Protein AF-A0A072P603-F1 (afdb_monomer_lite)

Radius of gyration: 15.91 Å; chains: 1; bounding box: 36×22×45 Å

Structure (mmCIF, N/CA/C/O backbone):
data_AF-A0A072P603-F1
#
_entry.id   AF-A0A072P603-F1
#
loop_
_atom_site.group_PDB
_atom_site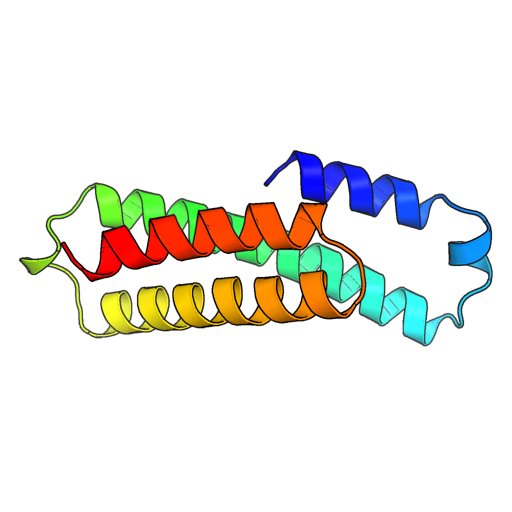.id
_atom_site.type_symbol
_atom_site.label_atom_id
_atom_site.label_alt_id
_atom_site.label_comp_id
_atom_site.label_asym_id
_atom_site.label_entity_id
_atom_site.label_seq_id
_atom_site.pdbx_PDB_ins_code
_atom_site.Cartn_x
_atom_site.Cartn_y
_atom_site.Cartn_z
_atom_site.occupancy
_atom_site.B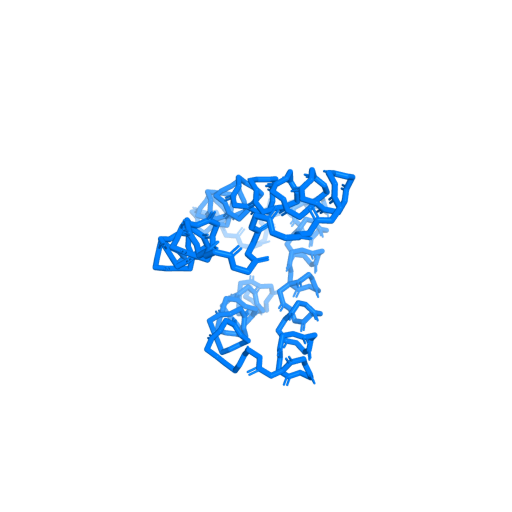_iso_or_equiv
_atom_site.auth_seq_id
_atom_site.auth_comp_id
_atom_site.auth_asym_id
_atom_site.auth_atom_id
_atom_site.pdbx_PDB_model_num
ATOM 1 N N . MET A 1 1 ? 7.647 -3.092 4.462 1.00 54.03 1 MET A N 1
ATOM 2 C CA . MET A 1 1 ? 7.350 -2.016 3.487 1.00 54.03 1 MET A CA 1
ATOM 3 C C . MET A 1 1 ? 8.607 -1.393 2.880 1.00 54.03 1 MET A C 1
ATOM 5 O O . MET A 1 1 ? 8.696 -1.332 1.663 1.00 54.03 1 MET A O 1
ATOM 9 N N . LEU A 1 2 ? 9.608 -1.008 3.685 1.00 52.72 2 LEU A N 1
ATOM 10 C CA . LEU A 1 2 ? 10.841 -0.361 3.198 1.00 52.72 2 LEU A CA 1
ATOM 11 C C . LEU A 1 2 ? 11.603 -1.154 2.114 1.00 52.72 2 LEU A C 1
ATOM 13 O O . LEU A 1 2 ? 12.101 -0.580 1.155 1.00 52.72 2 LEU A O 1
ATOM 17 N N . LEU A 1 3 ? 11.656 -2.486 2.222 1.00 54.97 3 LEU A N 1
ATOM 18 C CA . LEU A 1 3 ? 12.314 -3.344 1.222 1.00 54.97 3 LEU A CA 1
ATOM 19 C C . LEU A 1 3 ? 11.680 -3.231 -0.172 1.00 54.97 3 LEU A C 1
ATOM 21 O O . LEU A 1 3 ? 12.382 -3.219 -1.176 1.00 54.97 3 LEU A O 1
ATOM 25 N N . LEU A 1 4 ? 10.359 -3.077 -0.222 1.00 61.12 4 LEU A N 1
ATOM 26 C CA . LEU A 1 4 ? 9.588 -2.882 -1.447 1.00 61.12 4 LEU A CA 1
ATOM 27 C C . LEU A 1 4 ? 9.900 -1.525 -2.100 1.00 61.12 4 LEU A C 1
ATOM 29 O O . LEU A 1 4 ? 10.023 -1.419 -3.321 1.00 61.12 4 LEU A O 1
ATOM 33 N N . GLN A 1 5 ? 10.127 -0.508 -1.265 1.00 62.41 5 GLN A N 1
ATOM 34 C CA . GLN A 1 5 ? 10.533 0.830 -1.692 1.00 62.41 5 GLN A CA 1
ATOM 35 C C . GLN A 1 5 ? 11.989 0.867 -2.204 1.00 62.41 5 GLN A C 1
ATOM 37 O O . GLN A 1 5 ? 12.342 1.620 -3.105 1.00 62.41 5 GLN A O 1
ATOM 42 N N . LEU A 1 6 ? 12.875 0.020 -1.688 1.00 62.09 6 LEU A N 1
ATOM 43 C CA . LEU A 1 6 ? 14.254 -0.032 -2.185 1.00 62.09 6 LEU A CA 1
ATOM 44 C C . LEU A 1 6 ? 14.359 -0.776 -3.523 1.00 62.09 6 LEU A C 1
ATOM 46 O O . LEU A 1 6 ? 15.177 -0.415 -4.370 1.00 62.09 6 LEU A O 1
ATOM 50 N N . THR A 1 7 ? 13.513 -1.781 -3.750 1.00 70.12 7 THR A N 1
ATOM 51 C CA . THR A 1 7 ? 13.486 -2.531 -5.014 1.00 70.12 7 THR A CA 1
ATOM 52 C C . THR A 1 7 ? 12.977 -1.682 -6.182 1.00 70.12 7 THR A C 1
ATOM 54 O O . THR A 1 7 ? 13.562 -1.740 -7.262 1.00 70.12 7 THR A O 1
ATOM 57 N N . GLY A 1 8 ? 11.966 -0.829 -5.979 1.00 69.69 8 GLY A N 1
ATOM 58 C CA . GLY A 1 8 ? 11.466 0.058 -7.042 1.00 69.69 8 GLY A CA 1
ATOM 59 C C . GLY A 1 8 ? 12.525 1.027 -7.577 1.00 69.69 8 GLY A C 1
ATOM 60 O O . GLY A 1 8 ? 12.673 1.188 -8.788 1.00 69.69 8 GLY A O 1
ATOM 61 N N . LEU A 1 9 ? 13.353 1.588 -6.689 1.00 75.88 9 LEU A N 1
ATOM 62 C CA . LEU A 1 9 ? 14.468 2.456 -7.084 1.00 75.88 9 LEU A CA 1
ATOM 63 C C . LEU A 1 9 ? 15.508 1.722 -7.946 1.00 75.88 9 LEU A C 1
ATOM 65 O O . LEU A 1 9 ? 16.049 2.313 -8.881 1.00 75.88 9 LEU A O 1
ATOM 69 N N . LYS A 1 10 ? 15.755 0.432 -7.674 1.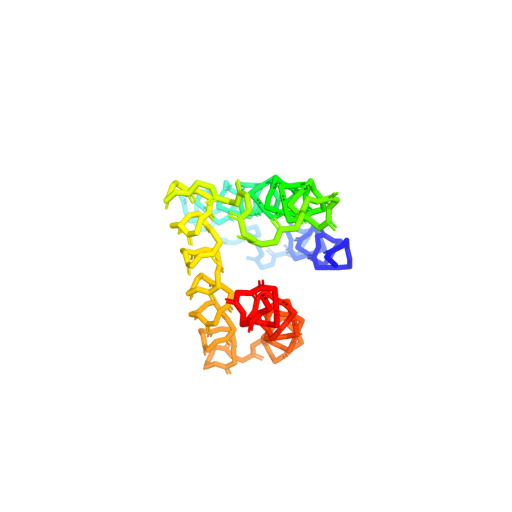00 80.44 10 LYS A N 1
ATOM 70 C CA . LYS A 1 10 ? 16.651 -0.404 -8.490 1.00 80.44 10 LYS A CA 1
ATOM 71 C C . LYS A 1 10 ? 16.078 -0.654 -9.883 1.00 80.44 10 LYS A C 1
ATOM 73 O O . LYS A 1 10 ? 16.817 -0.559 -10.857 1.00 80.44 10 LYS A O 1
ATOM 78 N N . VAL A 1 11 ? 14.771 -0.900 -9.991 1.00 79.81 11 VAL A N 1
ATOM 79 C CA . VAL A 1 11 ? 14.088 -1.084 -11.285 1.00 79.81 11 VAL A CA 1
ATOM 80 C C . VAL A 1 11 ? 14.189 0.179 -12.140 1.00 79.81 11 VAL A C 1
ATOM 82 O O . VAL A 1 11 ? 14.482 0.098 -13.329 1.00 79.81 11 VAL A O 1
ATOM 85 N N . PHE A 1 12 ? 14.052 1.364 -11.540 1.00 82.75 12 PHE A N 1
ATOM 86 C CA . PHE A 1 12 ? 14.186 2.633 -12.267 1.00 82.75 12 PHE A CA 1
ATOM 87 C C . PHE A 1 12 ? 15.605 2.922 -12.775 1.00 82.75 12 PHE A C 1
ATOM 89 O O . PHE A 1 12 ? 15.773 3.791 -13.637 1.00 82.75 12 PHE A O 1
ATOM 96 N N . ALA A 1 13 ? 16.615 2.233 -12.238 1.00 83.00 13 ALA A N 1
ATOM 97 C CA . ALA A 1 13 ? 18.002 2.349 -12.669 1.00 83.00 13 ALA A CA 1
ATOM 98 C C . ALA A 1 13 ? 18.342 1.431 -13.859 1.00 83.00 13 ALA A C 1
ATOM 100 O O . ALA A 1 13 ? 19.372 1.646 -14.503 1.00 83.00 13 ALA A O 1
ATOM 101 N N . LEU A 1 14 ? 17.493 0.442 -14.174 1.00 85.38 14 LEU A N 1
ATOM 102 C CA . LEU A 1 14 ? 17.737 -0.514 -15.255 1.00 85.38 14 LEU A CA 1
ATOM 103 C C . LEU A 1 14 ? 17.700 0.157 -16.643 1.00 85.38 14 LEU A C 1
ATOM 105 O O . LEU A 1 14 ? 16.923 1.093 -16.864 1.00 85.38 14 LEU A O 1
ATOM 109 N N . PRO A 1 15 ? 18.502 -0.318 -17.615 1.00 82.88 15 PRO A N 1
ATOM 110 C CA . PRO A 1 15 ? 18.485 0.206 -18.980 1.00 82.88 15 PRO A CA 1
ATOM 111 C C . PRO A 1 15 ? 17.119 0.064 -19.659 1.00 82.88 15 PRO A C 1
ATOM 113 O O . PRO A 1 15 ? 16.698 0.984 -20.359 1.00 82.88 15 PRO A O 1
ATOM 116 N N . GLU A 1 16 ? 16.392 -1.032 -19.403 1.00 83.69 16 GLU A N 1
ATOM 117 C CA . GLU A 1 16 ? 15.058 -1.265 -19.980 1.00 83.69 16 GLU A CA 1
ATOM 118 C C . GLU A 1 16 ? 14.061 -0.187 -19.541 1.00 83.69 16 GLU A C 1
ATOM 120 O O . GLU A 1 16 ? 13.223 0.251 -20.329 1.00 83.69 16 GLU A O 1
ATOM 125 N N . TRP A 1 17 ? 14.211 0.330 -18.315 1.00 83.69 17 TRP A N 1
ATOM 126 C CA . TRP A 1 17 ? 13.391 1.431 -17.818 1.00 83.69 17 TRP A CA 1
ATOM 127 C C . TRP A 1 17 ? 13.581 2.706 -18.636 1.00 83.69 17 TRP A C 1
ATOM 129 O O . TRP A 1 17 ? 12.630 3.457 -18.838 1.00 83.69 17 TRP A O 1
ATOM 139 N N 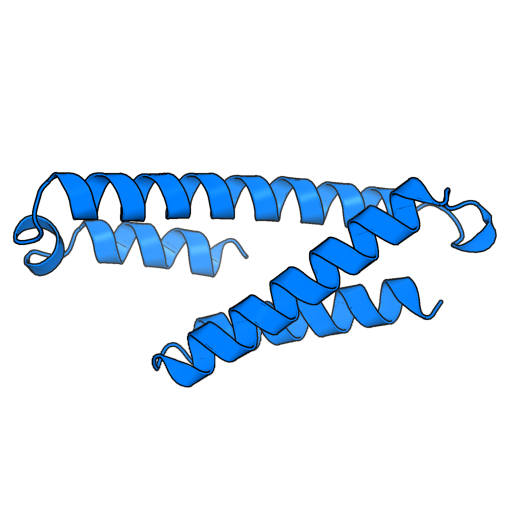. LYS A 1 18 ? 14.798 2.971 -19.131 1.00 81.38 18 LYS A N 1
ATOM 140 C CA . LYS A 1 18 ? 15.091 4.148 -19.967 1.00 81.38 18 LYS A CA 1
ATOM 141 C C . LYS A 1 18 ? 14.487 4.032 -21.368 1.00 81.38 18 LYS A C 1
ATOM 143 O O . LYS A 1 18 ? 14.238 5.070 -21.976 1.00 81.38 18 LYS A O 1
ATOM 148 N N . GLY A 1 19 ? 14.227 2.811 -21.840 1.00 84.69 19 GLY A N 1
ATOM 149 C CA . GLY A 1 19 ? 13.597 2.534 -23.134 1.00 84.69 19 GLY A CA 1
ATOM 150 C C . GLY A 1 19 ? 12.081 2.761 -23.171 1.00 84.69 19 GLY A C 1
ATOM 151 O O . GLY A 1 19 ? 11.500 2.796 -24.252 1.00 84.69 19 GLY A O 1
ATOM 152 N N . LEU A 1 20 ? 11.426 2.942 -22.019 1.00 86.38 20 LEU A N 1
ATOM 153 C CA . LEU A 1 20 ? 9.981 3.171 -21.949 1.00 86.38 20 LEU A CA 1
ATOM 154 C C . LEU A 1 20 ? 9.588 4.581 -22.445 1.00 86.38 20 LEU A C 1
ATOM 156 O O . LEU A 1 20 ? 10.285 5.560 -22.139 1.00 86.38 20 LEU A O 1
ATOM 160 N N . PRO A 1 21 ? 8.423 4.737 -23.112 1.00 92.50 21 PRO A N 1
ATOM 161 C CA . PRO A 1 21 ? 7.896 6.050 -23.476 1.00 92.50 21 PRO A CA 1
ATOM 162 C C . PRO A 1 21 ? 7.813 6.980 -22.263 1.00 92.50 21 PRO A C 1
ATOM 164 O O . PRO A 1 21 ? 7.440 6.565 -21.163 1.00 92.50 21 PRO A O 1
ATOM 167 N N . THR A 1 22 ? 8.152 8.256 -22.452 1.00 88.19 22 THR A N 1
ATOM 168 C CA . THR A 1 22 ? 8.243 9.247 -21.362 1.00 88.19 22 THR A CA 1
ATOM 169 C C . THR A 1 22 ? 6.973 9.323 -20.517 1.00 88.19 22 THR A C 1
ATOM 171 O O . THR A 1 22 ? 7.065 9.414 -19.294 1.00 88.19 22 THR A O 1
ATOM 174 N N . LEU A 1 23 ? 5.800 9.204 -21.145 1.00 89.62 23 LEU A N 1
ATOM 175 C CA . LEU A 1 23 ? 4.519 9.234 -20.444 1.00 89.62 23 LEU A CA 1
ATOM 176 C C . LEU A 1 23 ? 4.322 8.010 -19.528 1.00 89.62 23 LEU A C 1
ATOM 178 O O . LEU A 1 23 ? 3.946 8.172 -18.371 1.00 89.62 23 LEU A O 1
ATOM 182 N N . LEU A 1 24 ? 4.669 6.801 -19.991 1.00 86.94 24 LEU A N 1
ATOM 183 C CA . LEU A 1 24 ? 4.600 5.589 -19.163 1.00 86.94 24 LEU A CA 1
ATOM 184 C C . LEU A 1 24 ? 5.570 5.659 -17.980 1.00 86.94 24 LEU A C 1
ATOM 186 O O . LEU A 1 24 ? 5.208 5.300 -16.861 1.00 86.94 24 LEU A O 1
ATOM 190 N N . ARG A 1 25 ? 6.787 6.174 -18.200 1.00 86.88 25 ARG A N 1
ATOM 191 C CA . ARG A 1 25 ? 7.762 6.387 -17.116 1.00 86.88 25 ARG A CA 1
ATOM 192 C C . ARG A 1 25 ? 7.243 7.363 -16.069 1.00 86.88 25 ARG A C 1
ATOM 194 O O . ARG A 1 25 ? 7.494 7.152 -14.884 1.00 86.88 25 ARG A O 1
ATOM 201 N N . CYS A 1 26 ? 6.553 8.418 -16.502 1.00 87.00 26 CYS A N 1
ATOM 202 C CA . CYS A 1 26 ? 5.947 9.401 -15.613 1.00 87.00 26 CYS A CA 1
ATOM 203 C C . CYS A 1 26 ? 4.882 8.748 -14.727 1.00 87.00 26 CYS A C 1
ATOM 205 O O . CYS A 1 26 ? 5.033 8.781 -13.508 1.00 87.00 26 CYS A O 1
ATOM 207 N N . TYR A 1 27 ? 3.885 8.079 -15.315 1.00 88.06 27 TYR A N 1
ATOM 208 C CA . TYR A 1 27 ? 2.814 7.434 -14.547 1.00 88.06 27 TYR A CA 1
ATOM 209 C C . TYR A 1 27 ? 3.330 6.358 -13.600 1.00 88.06 27 TYR A C 1
ATOM 211 O O . TYR A 1 27 ? 2.911 6.303 -12.447 1.00 88.06 27 TYR A O 1
ATOM 219 N N . ALA A 1 28 ? 4.285 5.544 -14.045 1.00 86.12 28 ALA A N 1
ATOM 220 C CA . ALA A 1 28 ? 4.807 4.475 -13.213 1.00 86.12 28 ALA A CA 1
ATOM 221 C C . ALA A 1 28 ? 5.677 4.999 -12.054 1.00 86.12 28 ALA A C 1
ATOM 223 O O . ALA A 1 28 ? 5.557 4.500 -10.939 1.00 86.12 28 ALA A O 1
ATOM 224 N N . LYS A 1 29 ? 6.504 6.039 -12.264 1.00 85.12 29 LYS A N 1
ATOM 225 C CA . LYS A 1 29 ? 7.243 6.682 -11.159 1.00 85.12 29 LYS A CA 1
ATOM 226 C C . LYS A 1 29 ? 6.315 7.423 -10.204 1.00 85.12 29 LYS A C 1
ATOM 228 O O . LYS A 1 29 ? 6.461 7.264 -8.997 1.00 85.12 29 LYS A O 1
ATOM 233 N N . ALA A 1 30 ? 5.387 8.221 -10.730 1.00 87.31 30 ALA A N 1
ATOM 234 C CA . ALA A 1 30 ? 4.441 8.978 -9.918 1.00 87.31 30 ALA A CA 1
ATOM 235 C C . ALA A 1 30 ? 3.592 8.037 -9.056 1.00 87.31 30 ALA A C 1
ATOM 237 O 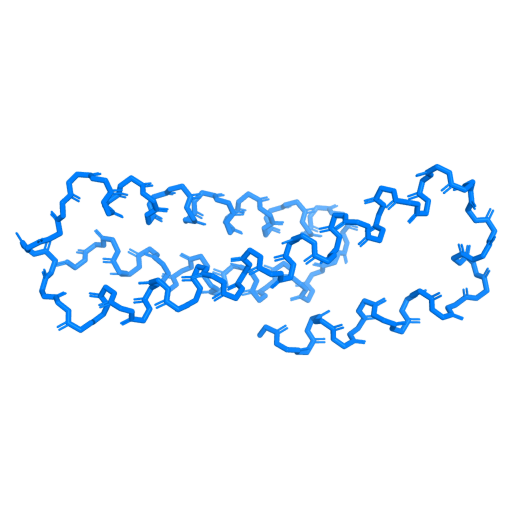O . ALA A 1 30 ? 3.596 8.179 -7.838 1.00 87.31 30 ALA A O 1
ATOM 238 N N . GLY A 1 31 ? 2.987 7.010 -9.662 1.00 85.19 31 GLY A N 1
ATOM 239 C CA . GLY A 1 31 ? 2.194 6.013 -8.941 1.00 85.19 31 GLY A CA 1
ATOM 240 C C . GLY A 1 31 ? 3.008 5.233 -7.908 1.00 85.19 31 GLY A C 1
ATOM 241 O O . GLY A 1 31 ? 2.503 4.898 -6.840 1.00 85.19 31 GLY A O 1
ATOM 242 N N . TRP A 1 32 ? 4.295 4.993 -8.168 1.00 85.88 32 TRP A N 1
ATOM 243 C CA . TRP A 1 32 ? 5.173 4.353 -7.195 1.00 85.88 32 TRP A CA 1
ATOM 244 C C . TRP A 1 32 ? 5.472 5.241 -5.976 1.00 85.88 32 TRP A C 1
ATOM 246 O O . TRP A 1 32 ? 5.441 4.755 -4.842 1.00 85.88 32 TRP A O 1
ATOM 256 N N . PHE A 1 33 ? 5.734 6.536 -6.181 1.00 85.88 33 PHE A N 1
ATOM 257 C CA . PHE A 1 33 ? 5.920 7.486 -5.077 1.00 85.88 33 PHE A CA 1
ATOM 258 C C . PHE A 1 33 ? 4.622 7.707 -4.302 1.00 85.88 33 PHE A C 1
ATOM 260 O O . PHE A 1 33 ? 4.633 7.641 -3.074 1.00 85.88 33 PHE A O 1
ATOM 267 N N . GLU A 1 34 ? 3.510 7.905 -5.007 1.00 86.31 34 GLU A N 1
ATOM 268 C CA . GLU A 1 34 ? 2.184 8.075 -4.415 1.00 86.31 34 GLU A CA 1
ATOM 269 C C . GLU A 1 34 ? 1.802 6.859 -3.569 1.00 86.31 34 GLU A C 1
ATOM 271 O O . GLU A 1 34 ? 1.509 7.004 -2.385 1.00 86.31 34 GLU A O 1
ATOM 276 N N . GLY A 1 35 ? 1.927 5.648 -4.123 1.00 85.25 35 GLY A N 1
ATOM 277 C CA . GLY A 1 35 ? 1.683 4.408 -3.391 1.00 85.25 35 GLY A CA 1
ATOM 278 C C . GLY A 1 35 ? 2.599 4.255 -2.175 1.00 85.25 35 GLY A C 1
ATOM 279 O O . GLY A 1 35 ? 2.147 3.853 -1.107 1.00 85.25 35 GLY A O 1
ATOM 280 N N . SER A 1 36 ? 3.875 4.632 -2.291 1.00 84.25 36 SER A N 1
ATOM 281 C CA . SER A 1 36 ? 4.835 4.564 -1.180 1.00 84.25 36 SER A CA 1
ATOM 282 C C . SER A 1 36 ? 4.470 5.488 -0.018 1.00 84.25 36 SER A C 1
ATOM 284 O O . SER A 1 36 ? 4.569 5.076 1.139 1.00 84.25 36 SER A O 1
ATOM 286 N N . VAL A 1 37 ? 4.043 6.716 -0.316 1.00 87.69 37 VAL A N 1
ATOM 287 C CA . VAL A 1 37 ? 3.582 7.680 0.693 1.00 87.69 37 VAL A CA 1
ATOM 288 C C . VAL A 1 37 ? 2.237 7.246 1.270 1.00 87.69 37 VAL A C 1
ATOM 290 O O . VAL A 1 37 ? 2.066 7.277 2.486 1.00 87.69 37 VAL A O 1
ATOM 293 N N . PHE A 1 38 ? 1.315 6.766 0.434 1.00 88.00 38 PHE A N 1
ATOM 294 C CA . PHE A 1 38 ? 0.025 6.237 0.873 1.00 88.00 38 PHE A CA 1
ATOM 295 C C . PHE A 1 38 ? 0.198 5.098 1.880 1.00 88.00 38 PHE A C 1
ATOM 297 O O . PHE A 1 38 ? -0.376 5.139 2.963 1.00 88.00 38 PHE A O 1
ATOM 304 N N . PHE A 1 39 ? 1.069 4.135 1.575 1.00 84.88 39 PHE A N 1
ATOM 305 C CA . PHE A 1 39 ? 1.421 3.048 2.484 1.00 84.88 39 PHE A CA 1
ATOM 306 C C . PHE A 1 39 ? 2.015 3.546 3.815 1.00 84.88 39 PHE A C 1
ATOM 308 O O . PHE A 1 39 ? 1.763 2.960 4.868 1.00 84.88 39 PHE A O 1
ATOM 315 N N . ALA A 1 40 ? 2.798 4.629 3.804 1.00 87.88 40 ALA A N 1
ATOM 316 C CA . ALA A 1 40 ? 3.298 5.233 5.038 1.00 87.88 40 ALA A CA 1
ATOM 317 C C . ALA A 1 40 ? 2.153 5.847 5.863 1.00 87.88 40 ALA A C 1
ATOM 319 O O . ALA A 1 40 ? 2.044 5.563 7.057 1.00 87.88 40 ALA A O 1
ATOM 320 N N . ILE A 1 41 ? 1.263 6.611 5.223 1.00 90.69 41 ILE A N 1
ATOM 321 C CA . ILE A 1 41 ? 0.085 7.212 5.864 1.00 90.69 41 ILE A CA 1
ATOM 322 C C . ILE A 1 41 ? -0.799 6.132 6.491 1.00 90.69 41 ILE A C 1
ATOM 324 O O . ILE A 1 41 ? -1.126 6.223 7.673 1.00 90.69 41 ILE A O 1
ATOM 328 N N . THR A 1 42 ? -1.142 5.079 5.746 1.00 89.06 42 THR A N 1
ATOM 329 C CA . THR A 1 42 ? -1.990 3.995 6.257 1.00 89.06 42 THR A CA 1
ATOM 330 C C . THR A 1 42 ? -1.325 3.232 7.398 1.00 89.06 42 THR A C 1
ATOM 332 O O . THR A 1 42 ? -2.012 2.827 8.333 1.00 89.06 42 THR A O 1
ATOM 335 N N . SER A 1 43 ? 0.003 3.066 7.381 1.00 85.56 43 SER A N 1
ATOM 336 C CA . SER A 1 43 ? 0.726 2.438 8.495 1.00 85.56 43 SER A CA 1
ATOM 337 C C . SER A 1 43 ? 0.669 3.268 9.782 1.00 85.56 43 SER A C 1
ATOM 339 O O . SER A 1 43 ? 0.403 2.716 10.848 1.00 85.56 43 SER A O 1
ATOM 341 N N . LEU A 1 44 ? 0.839 4.592 9.684 1.00 90.69 44 LEU A N 1
ATOM 342 C CA . LEU A 1 44 ? 0.728 5.508 10.823 1.00 90.69 44 LEU A CA 1
ATOM 343 C C . LEU A 1 44 ? -0.703 5.567 11.349 1.00 90.69 44 LEU A C 1
ATOM 345 O O . LEU A 1 44 ? -0.922 5.533 12.556 1.00 90.69 44 LEU A O 1
ATOM 349 N N . TYR A 1 45 ? -1.672 5.601 10.440 1.00 90.44 45 TYR A N 1
ATOM 350 C CA . TYR A 1 45 ? -3.085 5.597 10.778 1.00 90.44 45 TYR A CA 1
ATOM 351 C C . TYR A 1 45 ? -3.504 4.301 11.488 1.00 90.44 45 TYR A C 1
ATOM 353 O O . TYR A 1 45 ? -4.150 4.333 12.531 1.00 90.44 45 TYR A O 1
ATOM 361 N N . THR A 1 46 ? -3.052 3.150 10.988 1.00 87.56 46 THR A N 1
ATOM 362 C CA . THR A 1 46 ? -3.289 1.851 11.639 1.00 87.56 46 THR A CA 1
ATOM 363 C C . THR A 1 46 ? -2.623 1.793 13.013 1.00 87.56 46 THR A C 1
ATOM 365 O O . THR A 1 46 ? -3.220 1.300 13.968 1.00 87.56 46 THR A O 1
ATOM 368 N N . TYR A 1 47 ? -1.412 2.344 13.151 1.00 88.06 47 TYR A N 1
ATOM 369 C CA . TYR A 1 47 ? -0.753 2.459 14.451 1.00 88.06 47 TYR A CA 1
ATOM 370 C C . TYR A 1 47 ? -1.554 3.337 15.420 1.00 88.06 47 TYR A C 1
ATOM 372 O O . TYR A 1 47 ? -1.756 2.944 16.565 1.00 88.06 47 TYR A O 1
ATOM 380 N N . GLN A 1 48 ? -2.071 4.480 14.969 1.00 90.12 48 GLN A N 1
ATOM 381 C CA . GLN A 1 48 ? -2.936 5.335 15.781 1.00 90.12 48 GLN A CA 1
ATOM 382 C C . GLN A 1 48 ? -4.191 4.591 16.258 1.00 90.12 48 GLN A C 1
ATOM 384 O O . GLN A 1 48 ? -4.513 4.648 17.443 1.00 90.12 48 GLN A O 1
ATOM 389 N N . LEU A 1 49 ? -4.866 3.855 15.369 1.00 88.25 49 LEU A N 1
ATOM 390 C CA . LEU A 1 49 ? -6.050 3.071 15.7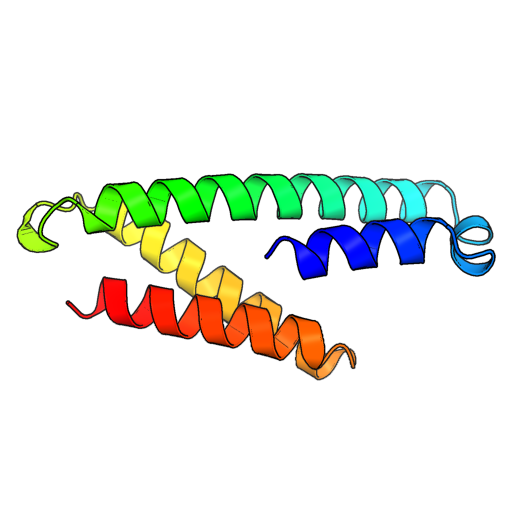31 1.00 88.25 49 LEU A CA 1
ATOM 391 C C . LEU A 1 49 ? -5.733 1.930 16.698 1.00 88.25 49 LEU A C 1
ATOM 393 O O . LEU A 1 49 ? -6.561 1.620 17.547 1.00 88.25 49 LEU A O 1
ATOM 397 N N . SER A 1 50 ? -4.532 1.348 16.634 1.00 85.25 50 SER A N 1
ATOM 398 C CA . SER A 1 50 ? -4.116 0.296 17.572 1.00 85.25 50 SER A CA 1
ATOM 399 C C . SER A 1 50 ? -4.001 0.766 19.030 1.00 85.25 50 SER A C 1
ATOM 401 O O . SER A 1 50 ? -4.040 -0.059 19.937 1.00 85.25 50 SER A O 1
ATOM 403 N N . GLN A 1 51 ? -3.890 2.079 19.268 1.00 88.94 51 GLN A N 1
ATOM 404 C CA . GLN A 1 51 ? -3.822 2.667 20.614 1.00 88.94 51 GLN A CA 1
ATOM 405 C C . GLN A 1 51 ? -5.202 2.868 21.257 1.00 88.94 51 GLN A C 1
ATOM 407 O O . GLN A 1 51 ? -5.290 3.191 22.440 1.00 88.94 51 GLN A O 1
ATOM 412 N N . ILE A 1 52 ? -6.280 2.726 20.484 1.00 89.00 52 ILE A N 1
ATOM 413 C CA . ILE A 1 52 ? -7.647 3.039 20.900 1.00 89.00 52 ILE A CA 1
ATOM 414 C C . ILE A 1 52 ? -8.490 1.766 20.762 1.00 89.00 52 ILE A C 1
ATOM 416 O O . ILE A 1 52 ? -8.411 1.095 19.731 1.00 89.00 52 ILE A O 1
ATOM 420 N N . PRO A 1 53 ? -9.325 1.407 21.755 1.00 85.12 53 PRO A N 1
ATOM 421 C CA . PRO A 1 53 ? -10.161 0.221 21.640 1.00 85.12 53 PRO A CA 1
ATOM 422 C C . PRO A 1 53 ? -11.132 0.337 20.444 1.00 85.12 53 PRO A C 1
ATOM 424 O O . PRO A 1 53 ? -11.707 1.409 20.230 1.00 85.12 53 PRO A O 1
ATOM 427 N N . PRO A 1 54 ? -11.393 -0.758 19.702 1.00 81.69 54 PRO A N 1
ATOM 428 C CA . PRO A 1 54 ? -12.268 -0.753 18.521 1.00 81.69 54 PRO A CA 1
ATOM 429 C C . PRO A 1 54 ? -13.692 -0.235 18.766 1.00 81.69 54 PRO A C 1
ATOM 431 O O . PRO A 1 54 ? -14.353 0.271 17.855 1.00 81.69 54 PRO A O 1
ATOM 434 N N . SER A 1 55 ? -14.178 -0.312 20.007 1.00 84.06 55 SER A N 1
ATOM 435 C CA . SER A 1 55 ? -15.475 0.239 20.420 1.00 84.06 55 SER A CA 1
ATOM 436 C C . SER A 1 55 ? -15.559 1.767 20.330 1.00 84.06 55 SER A C 1
ATOM 438 O O . SER A 1 55 ? -16.660 2.306 20.263 1.00 84.06 55 SER A O 1
ATOM 440 N N . GLN A 1 56 ? -14.421 2.461 20.309 1.00 89.06 56 GLN A N 1
ATOM 441 C CA . GLN A 1 56 ? -14.338 3.921 20.204 1.00 89.06 56 GLN A CA 1
ATOM 442 C C . GLN A 1 56 ? -14.060 4.401 18.774 1.00 89.06 56 GLN A C 1
ATOM 444 O O . GLN A 1 56 ? -13.990 5.605 18.537 1.00 89.06 56 GLN A O 1
ATOM 449 N N . TRP A 1 57 ? -13.902 3.486 17.815 1.00 90.12 57 TRP A N 1
ATOM 450 C CA . TRP A 1 57 ? -13.676 3.852 16.421 1.00 90.12 57 TRP A CA 1
ATOM 451 C C . TRP A 1 57 ? -14.926 4.478 15.817 1.00 90.12 57 TRP A C 1
ATOM 453 O O . TRP A 1 57 ? -16.030 3.932 15.917 1.00 90.12 57 TRP A O 1
ATOM 463 N N . THR A 1 58 ? -14.743 5.594 15.120 1.00 91.62 58 THR A N 1
ATOM 464 C CA . THR A 1 58 ? -15.829 6.229 14.379 1.00 91.62 58 THR A CA 1
ATOM 465 C C . THR A 1 58 ? -16.188 5.412 13.134 1.00 91.62 58 THR A C 1
ATOM 467 O O . THR A 1 58 ? -15.419 4.573 12.652 1.00 91.62 58 THR A O 1
ATOM 470 N N . SER A 1 59 ? -17.355 5.686 12.546 1.00 89.19 59 SER A N 1
ATOM 471 C CA . SER A 1 59 ? -17.737 5.096 11.255 1.00 89.19 59 SER A CA 1
ATOM 472 C C . SER A 1 59 ? -16.741 5.435 10.139 1.00 89.19 59 SER A C 1
ATOM 474 O O . SER A 1 59 ? -16.538 4.631 9.228 1.00 89.19 59 SER A O 1
ATOM 476 N N . ILE A 1 60 ? -16.088 6.600 10.220 1.00 92.06 60 ILE A N 1
ATOM 477 C CA . ILE A 1 60 ? -15.042 7.007 9.276 1.00 92.06 60 ILE A CA 1
ATOM 478 C C . ILE A 1 60 ? -13.816 6.112 9.449 1.00 92.06 60 ILE A C 1
ATOM 480 O O . ILE A 1 60 ? -13.292 5.616 8.453 1.00 92.06 60 ILE A O 1
ATOM 484 N N . ASP A 1 61 ? -13.417 5.812 10.686 1.00 90.25 61 ASP A N 1
ATOM 485 C CA . ASP A 1 61 ? -12.229 4.995 10.933 1.00 90.25 61 ASP A CA 1
ATOM 486 C C . ASP A 1 61 ? -12.378 3.560 10.436 1.00 90.25 61 ASP A C 1
ATOM 488 O O . ASP A 1 61 ? -11.482 2.990 9.800 1.00 90.25 61 ASP A O 1
ATOM 492 N N . ARG A 1 62 ? -13.570 2.998 10.649 1.00 88.00 62 ARG A N 1
ATOM 493 C CA . ARG A 1 62 ? -13.957 1.693 10.102 1.00 88.00 62 ARG A CA 1
ATOM 494 C C . ARG A 1 62 ? -13.963 1.712 8.576 1.00 88.00 62 ARG A C 1
ATOM 496 O O . ARG A 1 62 ? -13.497 0.757 7.955 1.00 88.00 62 ARG A O 1
ATOM 503 N N . THR A 1 63 ? -14.431 2.803 7.970 1.00 91.12 63 THR A N 1
ATOM 504 C CA . THR A 1 63 ? -14.442 2.969 6.509 1.00 91.12 63 THR A CA 1
ATOM 505 C C . THR A 1 63 ? -13.023 3.024 5.948 1.00 91.12 63 THR A C 1
ATOM 507 O O . THR A 1 63 ? -12.703 2.253 5.045 1.00 91.12 63 THR A O 1
ATOM 510 N N . ILE A 1 64 ? -12.143 3.860 6.508 1.00 90.69 64 ILE A N 1
ATOM 511 C CA . ILE A 1 64 ? -10.740 3.977 6.072 1.00 90.69 64 ILE A CA 1
ATOM 512 C C . ILE A 1 64 ? -10.023 2.632 6.217 1.00 90.69 64 ILE A C 1
ATOM 514 O O . ILE A 1 64 ? -9.349 2.180 5.289 1.00 90.69 64 ILE A O 1
ATOM 518 N N . SER A 1 65 ? -10.214 1.953 7.347 1.00 89.12 65 SER A N 1
ATOM 519 C CA . SER A 1 65 ? -9.621 0.638 7.604 1.00 89.12 65 SER A CA 1
ATOM 520 C C . SER A 1 65 ? -10.119 -0.426 6.621 1.00 89.12 65 SER A C 1
ATOM 522 O O . SER A 1 65 ? -9.323 -1.215 6.114 1.00 89.12 65 SER A O 1
ATOM 524 N N . THR A 1 66 ? -11.412 -0.412 6.283 1.00 89.25 66 THR A N 1
ATOM 525 C CA . THR A 1 66 ? -12.011 -1.337 5.304 1.00 89.25 66 THR A CA 1
ATOM 526 C C . THR A 1 66 ? -11.501 -1.074 3.889 1.00 89.25 66 THR A C 1
ATOM 528 O O . THR A 1 66 ? -11.140 -2.010 3.177 1.00 89.25 66 THR A O 1
ATOM 531 N N . LEU A 1 67 ? -11.412 0.193 3.477 1.00 91.31 67 LEU A N 1
ATOM 532 C CA . LEU A 1 67 ? -10.854 0.571 2.175 1.00 91.31 67 LEU A CA 1
ATOM 533 C C . LEU A 1 67 ? -9.382 0.167 2.062 1.00 91.31 67 LEU A C 1
ATOM 535 O O . LEU A 1 67 ? -8.963 -0.371 1.039 1.00 91.31 67 LEU A O 1
ATOM 539 N N . THR A 1 68 ? -8.615 0.366 3.132 1.00 90.19 68 THR A N 1
ATOM 540 C CA . THR A 1 68 ? -7.206 -0.039 3.209 1.00 90.19 68 THR A CA 1
ATOM 541 C C . THR A 1 68 ? -7.067 -1.559 3.102 1.00 90.19 68 THR A C 1
ATOM 543 O O . THR A 1 68 ? -6.224 -2.053 2.354 1.00 90.19 68 THR A O 1
ATOM 546 N N . TRP A 1 69 ? -7.936 -2.312 3.783 1.00 90.69 69 TRP A N 1
ATOM 547 C CA . TRP A 1 69 ? -7.991 -3.770 3.690 1.00 90.69 69 TRP A CA 1
ATOM 548 C C . TRP A 1 69 ? -8.279 -4.249 2.260 1.00 90.69 69 TRP A C 1
ATOM 550 O O . TRP A 1 69 ? -7.530 -5.073 1.728 1.00 90.69 69 TRP A O 1
ATOM 560 N N . LEU A 1 70 ? -9.307 -3.690 1.609 1.00 89.94 70 LEU A N 1
ATOM 561 C CA . LEU A 1 70 ? -9.644 -3.994 0.213 1.00 89.94 70 LEU A CA 1
ATOM 562 C C . LEU A 1 70 ? -8.487 -3.675 -0.732 1.00 89.94 70 LEU A C 1
ATOM 564 O O . LEU A 1 70 ? -8.192 -4.460 -1.633 1.00 89.94 70 LEU A O 1
ATOM 568 N N . LEU A 1 71 ? -7.811 -2.546 -0.516 1.00 89.06 71 LEU A N 1
ATOM 569 C CA . LEU A 1 71 ? -6.674 -2.130 -1.326 1.00 89.06 71 LEU A CA 1
ATOM 570 C C . LEU A 1 71 ? -5.505 -3.110 -1.195 1.00 89.06 71 LEU A C 1
ATOM 572 O O . LEU A 1 71 ? -4.937 -3.504 -2.210 1.00 89.06 71 LEU A O 1
ATOM 576 N N . TYR A 1 72 ? -5.164 -3.554 0.018 1.00 87.62 72 TYR A N 1
ATOM 577 C CA . TYR A 1 72 ? -4.079 -4.520 0.228 1.00 87.62 72 TYR A CA 1
ATOM 578 C C . TYR A 1 72 ? -4.379 -5.879 -0.405 1.00 87.62 72 TYR A C 1
ATOM 580 O O . TYR A 1 72 ? -3.512 -6.447 -1.072 1.00 87.62 72 TYR A O 1
ATOM 588 N N . TRP A 1 73 ? -5.610 -6.375 -0.265 1.00 86.69 73 TRP A N 1
ATOM 589 C CA . TRP A 1 73 ? -6.031 -7.631 -0.889 1.00 86.69 73 TRP A CA 1
ATOM 590 C C . TRP A 1 73 ? -6.110 -7.536 -2.413 1.00 86.69 73 TRP A C 1
ATOM 592 O O . TRP A 1 73 ? -5.602 -8.414 -3.112 1.00 86.69 73 TRP A O 1
ATOM 602 N N . GLY A 1 74 ? -6.692 -6.456 -2.936 1.00 87.38 74 GLY A N 1
ATOM 603 C CA . GLY A 1 74 ? -6.774 -6.201 -4.372 1.00 87.38 74 GLY A CA 1
ATOM 604 C C . GLY A 1 74 ? -5.391 -6.077 -5.007 1.00 87.38 74 GLY A C 1
ATOM 605 O O . GLY A 1 74 ? -5.110 -6.734 -6.012 1.00 87.38 74 GLY A O 1
ATOM 606 N N . ALA A 1 75 ? -4.496 -5.308 -4.381 1.00 85.69 75 ALA A N 1
ATOM 607 C CA . ALA A 1 75 ? -3.114 -5.169 -4.823 1.00 85.69 75 ALA A CA 1
ATOM 608 C C . ALA A 1 75 ? -2.368 -6.506 -4.760 1.00 85.69 75 ALA A C 1
ATOM 610 O O . ALA A 1 75 ? -1.710 -6.877 -5.727 1.00 85.69 75 ALA A O 1
ATOM 611 N N . SER A 1 76 ? -2.512 -7.266 -3.671 1.00 84.56 76 SER A N 1
ATOM 612 C CA . SER A 1 76 ? -1.889 -8.585 -3.537 1.00 84.56 76 SER A CA 1
ATOM 613 C C . SER A 1 76 ? -2.311 -9.536 -4.657 1.00 84.56 76 SER A C 1
ATOM 615 O O . SER A 1 76 ? -1.457 -10.102 -5.345 1.00 84.56 76 SER A O 1
ATOM 617 N N . ALA A 1 77 ? -3.618 -9.647 -4.911 1.00 87.69 77 ALA A N 1
ATOM 618 C CA . ALA A 1 77 ? -4.144 -10.470 -5.992 1.00 87.69 77 ALA A CA 1
ATOM 619 C C . ALA A 1 77 ? -3.609 -10.020 -7.361 1.00 87.69 77 ALA A C 1
ATOM 621 O O . ALA A 1 77 ? -3.262 -10.859 -8.195 1.00 87.69 77 ALA A O 1
ATOM 622 N N . TRP A 1 78 ? -3.499 -8.708 -7.588 1.00 87.44 78 TRP A N 1
ATOM 623 C CA . TRP A 1 78 ? -2.943 -8.157 -8.820 1.00 87.44 78 TRP A CA 1
ATOM 624 C C . TRP A 1 78 ? -1.455 -8.486 -8.990 1.00 87.44 78 TRP A C 1
ATOM 626 O O . TRP A 1 78 ? -1.058 -8.964 -10.053 1.00 87.44 78 TRP A O 1
ATOM 636 N N . TYR A 1 79 ? -0.637 -8.299 -7.952 1.00 83.81 79 TYR A N 1
ATOM 637 C CA . TYR A 1 79 ? 0.796 -8.606 -7.988 1.00 83.81 79 TYR A CA 1
ATOM 638 C C . TYR A 1 79 ? 1.057 -10.093 -8.236 1.00 83.81 79 TYR A C 1
ATOM 640 O O . TYR A 1 79 ? 1.850 -10.436 -9.113 1.00 83.81 79 TYR A O 1
ATOM 648 N N . VAL A 1 80 ? 0.331 -10.981 -7.548 1.00 84.50 80 VAL A N 1
ATOM 649 C CA . VAL A 1 80 ? 0.445 -12.435 -7.755 1.00 84.50 80 VAL A CA 1
ATOM 650 C C . VAL A 1 80 ? 0.062 -12.824 -9.186 1.00 84.50 80 VAL A C 1
ATOM 652 O O . VAL A 1 80 ? 0.761 -13.631 -9.799 1.00 84.50 80 VAL A O 1
ATOM 655 N N . ARG A 1 81 ? -1.002 -12.230 -9.745 1.00 86.31 81 ARG A N 1
ATOM 656 C CA . ARG A 1 81 ? -1.439 -12.484 -11.132 1.00 86.31 81 ARG A CA 1
ATOM 657 C C . ARG A 1 81 ? -0.443 -11.989 -12.181 1.00 86.31 81 ARG A C 1
ATOM 659 O O . ARG A 1 81 ? -0.316 -12.624 -13.220 1.00 86.31 81 ARG A O 1
ATOM 666 N N . ASN A 1 82 ? 0.271 -10.898 -11.909 1.00 86.25 82 ASN A N 1
ATOM 667 C CA . ASN A 1 82 ? 1.241 -10.299 -12.835 1.00 86.25 82 ASN A CA 1
ATOM 668 C C . ASN A 1 82 ? 2.691 -10.770 -12.598 1.00 86.25 82 ASN A C 1
ATOM 670 O O . ASN A 1 82 ? 3.620 -10.227 -13.188 1.00 86.25 82 ASN A O 1
ATOM 674 N N . GLY A 1 83 ? 2.895 -11.792 -11.758 1.00 80.62 83 GLY A N 1
ATOM 675 C CA . GLY A 1 83 ? 4.189 -12.460 -11.583 1.00 80.62 83 GLY A CA 1
ATOM 676 C C . GLY A 1 83 ? 5.066 -11.933 -10.442 1.00 80.62 83 GLY A C 1
ATOM 677 O O . GLY A 1 83 ? 6.068 -12.571 -10.120 1.00 80.62 83 GLY A O 1
ATOM 678 N N . ASP A 1 84 ? 4.678 -10.853 -9.759 1.00 78.69 84 ASP A N 1
ATOM 679 C CA . ASP A 1 84 ? 5.392 -10.335 -8.585 1.00 78.69 84 ASP A CA 1
ATOM 680 C C . ASP A 1 84 ? 4.871 -10.974 -7.288 1.00 78.69 84 ASP A C 1
ATOM 682 O O . ASP A 1 84 ? 4.132 -10.392 -6.487 1.00 78.69 84 ASP A O 1
ATOM 686 N N . LYS A 1 85 ? 5.262 -12.232 -7.080 1.00 78.00 85 LYS A N 1
ATOM 687 C CA . LYS A 1 85 ? 4.842 -13.017 -5.910 1.00 78.00 85 LYS A CA 1
ATOM 688 C C . LYS A 1 85 ? 5.396 -12.468 -4.593 1.00 78.00 85 LYS A C 1
ATOM 690 O O . LYS A 1 85 ? 4.751 -12.629 -3.561 1.00 78.00 85 LYS A O 1
ATOM 695 N N . GLY A 1 86 ? 6.566 -11.826 -4.616 1.00 76.56 86 GLY A N 1
ATOM 696 C CA . GLY A 1 86 ? 7.196 -11.266 -3.418 1.00 76.56 86 GLY A CA 1
ATOM 697 C C . GLY A 1 86 ? 6.399 -10.084 -2.874 1.00 76.56 86 GLY A C 1
ATOM 698 O O . GLY A 1 86 ? 5.999 -10.079 -1.709 1.00 76.56 86 GLY A O 1
ATOM 699 N N . THR A 1 87 ? 6.087 -9.120 -3.739 1.00 78.50 87 THR A N 1
ATOM 700 C CA . THR A 1 87 ? 5.244 -7.973 -3.381 1.00 78.50 87 THR A CA 1
ATOM 701 C C . THR A 1 87 ? 3.821 -8.402 -3.044 1.00 78.50 87 THR A C 1
ATOM 703 O O . THR A 1 87 ? 3.232 -7.903 -2.080 1.00 78.50 87 THR A O 1
ATOM 706 N N . GLY A 1 88 ? 3.289 -9.379 -3.784 1.00 78.06 88 GLY A N 1
ATOM 707 C CA . GLY A 1 88 ? 1.995 -9.993 -3.502 1.00 78.06 88 GLY A CA 1
ATOM 708 C C . GLY A 1 88 ? 1.917 -10.601 -2.100 1.00 78.06 88 GLY A C 1
ATOM 709 O O . GLY A 1 88 ? 0.955 -10.350 -1.378 1.00 78.06 88 GLY A O 1
ATOM 710 N N . ALA A 1 89 ? 2.948 -11.329 -1.666 1.00 81.56 89 ALA A N 1
ATOM 711 C CA . ALA A 1 89 ? 2.998 -11.910 -0.325 1.00 81.56 89 ALA A CA 1
ATOM 712 C C . ALA A 1 89 ? 3.064 -10.836 0.773 1.00 81.56 89 ALA A C 1
ATOM 714 O O . ALA A 1 89 ? 2.334 -10.914 1.757 1.00 81.56 89 ALA A O 1
ATOM 715 N N . VAL A 1 90 ? 3.888 -9.797 0.599 1.00 82.00 90 VAL A N 1
ATOM 716 C CA . VAL A 1 90 ? 4.003 -8.714 1.595 1.00 82.00 90 VAL A CA 1
ATOM 717 C C . VAL A 1 90 ? 2.684 -7.952 1.744 1.00 82.00 90 VAL A C 1
ATOM 719 O O . VAL A 1 90 ? 2.257 -7.667 2.862 1.00 82.00 90 VAL A O 1
ATOM 722 N N . THR A 1 91 ? 2.022 -7.644 0.629 1.00 83.31 91 THR A N 1
ATOM 723 C CA . THR A 1 91 ? 0.717 -6.965 0.640 1.00 83.31 91 THR A CA 1
ATOM 724 C C . THR A 1 91 ? -0.399 -7.863 1.178 1.00 83.31 91 THR A C 1
ATOM 726 O O . THR A 1 91 ? -1.262 -7.366 1.895 1.00 83.31 91 THR A O 1
ATOM 729 N N . ALA A 1 92 ? -0.342 -9.183 0.955 1.00 83.38 92 ALA A N 1
ATOM 730 C CA . ALA A 1 92 ? -1.256 -10.141 1.588 1.00 83.38 92 ALA A CA 1
ATOM 731 C C . ALA A 1 92 ? -1.105 -10.157 3.114 1.00 83.38 92 ALA A C 1
ATOM 733 O O . ALA A 1 92 ? -2.103 -10.118 3.827 1.00 83.38 92 ALA A O 1
ATOM 734 N N . VAL A 1 93 ? 0.132 -10.175 3.625 1.00 84.81 93 VAL A N 1
ATOM 735 C CA . VAL A 1 93 ? 0.397 -10.128 5.073 1.00 84.81 93 VAL A CA 1
ATOM 736 C C . VAL A 1 93 ? -0.122 -8.821 5.674 1.00 84.81 93 VAL A C 1
ATOM 738 O O . VAL A 1 93 ? -0.784 -8.847 6.708 1.00 84.81 93 VAL A O 1
ATOM 741 N N . ALA A 1 94 ? 0.108 -7.684 5.009 1.00 83.25 94 ALA A N 1
ATOM 742 C CA . ALA A 1 94 ? -0.454 -6.402 5.433 1.00 83.25 94 ALA A CA 1
ATOM 743 C C . ALA A 1 94 ? -1.994 -6.422 5.435 1.00 83.25 94 ALA A C 1
ATOM 745 O O . ALA A 1 94 ? -2.617 -5.959 6.388 1.00 83.25 94 ALA A O 1
ATOM 746 N N . GLY A 1 95 ? -2.613 -7.017 4.411 1.00 82.31 95 GLY A N 1
ATOM 747 C CA . GLY A 1 95 ? -4.059 -7.230 4.341 1.00 82.31 95 GLY A CA 1
ATOM 748 C C . GLY A 1 95 ? -4.588 -8.122 5.463 1.00 82.31 95 GLY A C 1
ATOM 749 O O . GLY A 1 95 ? -5.622 -7.814 6.046 1.00 82.31 95 GLY A O 1
ATOM 750 N N . ALA A 1 96 ? -3.881 -9.195 5.815 1.00 84.06 96 ALA A N 1
ATOM 751 C CA . ALA A 1 96 ? -4.254 -10.076 6.920 1.00 84.06 96 ALA A CA 1
ATOM 752 C C . ALA A 1 96 ? -4.180 -9.359 8.279 1.00 84.06 96 ALA A C 1
ATOM 754 O O . ALA A 1 96 ? -5.094 -9.487 9.090 1.00 84.06 96 ALA A O 1
ATOM 755 N N . LEU A 1 97 ? -3.141 -8.547 8.502 1.00 81.69 97 LEU A N 1
ATOM 756 C CA . LEU A 1 97 ? -3.012 -7.720 9.708 1.00 81.69 97 LEU A CA 1
ATOM 757 C C . LEU A 1 97 ? -4.125 -6.669 9.799 1.00 81.69 97 LEU A C 1
ATOM 759 O O . LEU A 1 97 ? -4.723 -6.496 10.859 1.00 81.69 97 LEU A O 1
ATOM 763 N N . GLN A 1 98 ? -4.453 -6.014 8.683 1.00 81.44 98 GLN A N 1
ATOM 764 C CA . GLN A 1 98 ? -5.563 -5.062 8.636 1.00 81.44 98 GLN A CA 1
ATOM 765 C C . GLN A 1 98 ? -6.908 -5.750 8.913 1.00 81.44 98 GLN A C 1
ATOM 767 O O . GLN A 1 98 ? -7.758 -5.182 9.594 1.00 81.44 98 GLN A O 1
ATOM 772 N N . ALA A 1 99 ? -7.091 -6.983 8.424 1.00 79.56 99 ALA A N 1
ATOM 773 C CA . ALA A 1 99 ? -8.284 -7.788 8.685 1.00 79.56 99 ALA A CA 1
ATOM 774 C C . ALA A 1 99 ? -8.434 -8.087 10.178 1.00 79.56 99 ALA A C 1
ATOM 776 O O . ALA A 1 99 ? -9.505 -7.878 10.736 1.00 79.56 99 ALA A O 1
ATOM 777 N N . ALA A 1 100 ? -7.342 -8.511 10.825 1.00 73.62 100 ALA A N 1
ATOM 778 C CA . ALA A 1 100 ? -7.324 -8.778 12.258 1.00 73.62 100 ALA A CA 1
ATOM 779 C C . ALA A 1 100 ? -7.719 -7.535 13.070 1.00 73.62 100 ALA A C 1
ATOM 781 O O . ALA A 1 100 ? -8.454 -7.646 14.044 1.00 73.62 100 ALA A O 1
ATOM 782 N N . CYS A 1 101 ? -7.293 -6.349 12.628 1.00 70.38 101 CYS A N 1
ATOM 783 C CA . CYS A 1 101 ? -7.650 -5.076 13.251 1.00 70.38 101 CYS A CA 1
ATOM 784 C C . CYS A 1 101 ? -9.146 -4.729 13.092 1.00 70.38 101 CYS A C 1
ATOM 786 O O . CYS A 1 101 ? -9.722 -4.116 13.978 1.00 70.38 101 CYS A O 1
ATOM 788 N N . LEU A 1 102 ? -9.789 -5.140 11.993 1.00 68.31 102 LEU A N 1
ATOM 789 C CA . LEU A 1 102 ? -11.222 -4.919 11.744 1.00 68.31 102 LEU A CA 1
ATOM 790 C C . LEU A 1 102 ? -12.142 -5.898 12.492 1.00 68.31 102 LEU A C 1
ATOM 792 O O . LEU A 1 102 ? -13.320 -5.597 12.680 1.00 68.31 102 LEU A O 1
ATOM 796 N N . THR A 1 103 ? -11.635 -7.082 12.844 1.00 61.56 103 THR A N 1
ATOM 797 C CA . THR A 1 103 ? -12.405 -8.152 13.504 1.00 61.56 103 THR A CA 1
ATOM 798 C C . THR A 1 103 ? -12.351 -8.123 15.033 1.00 61.56 103 THR A C 1
ATOM 800 O O . THR A 1 103 ? -13.089 -8.879 15.663 1.00 61.56 103 THR A O 1
ATOM 803 N N . LEU A 1 104 ? -11.472 -7.300 15.612 1.00 53.16 104 LEU A N 1
ATOM 804 C CA . LEU A 1 104 ? -11.369 -7.037 17.054 1.00 53.16 104 LEU A CA 1
ATOM 805 C C . LEU A 1 104 ? -12.230 -5.827 17.442 1.00 53.16 104 LEU A C 1
ATOM 807 O O . LEU A 1 104 ? -12.671 -5.782 18.611 1.00 53.16 104 LEU A O 1
#

Secondary structure (DSSP, 8-state):
-HHHHHHHHHHHHSHHHHTS-HHHHHHHHHHHHHHHHHHHHHHHHHHHHHTS-GGG--HHHHHHHHHHHHHHHHHHHHHHHTT-HHHHHHHHHHHHHHHHHHH-

pLDDT: mean 82.93, std 8.8, range [52.72, 92.5]

Organism: NCBI:txid1182545

Foldseek 3Di:
DVVVLVVVVVVCVDPVVVVDDPVVNVVVVVVSVVVVVVVVVVVVLLVVLVVPPPVPDDPVSLVSLVVLLCVLQVVLVVCVVVPNNVSSVVSVVVSVVSVVSNVD

Sequence (104 aa):
MLLLQLTGLKVFALPEWKGLPTLLRCYAKAGWFEGSVFFAITSLYTYQLSQIPPSQWTSIDRTISTLTWLLYWGASAWYVRNGDKGTGAVTAVAGALQAACLTL